Protein AF-A0A958E8I5-F1 (afdb_monomer)

Mean predicted aligned error: 12.16 Å

Solvent-accessible surface area (backbone atoms only — not comparable to full-atom values): 6144 Å² total; per-residue (Å²): 136,87,82,84,70,77,78,85,84,73,92,74,88,77,74,84,74,71,77,70,81,75,84,69,76,71,48,83,58,91,83,86,87,86,68,61,86,100,50,88,78,86,73,54,45,72,82,43,82,48,54,72,40,49,37,91,76,67,60,90,80,68,63,86,78,81,79,72,51,97,74,74,79,74,81,78,67,86,63,50,65,135

Sequence (82 aa):
MDDGRAQPQTNGDDTSDKYTYQNFAPVAVKDNYTTVEDQVLTVSVQNGVLKNDSDENNDAIFVKSHSQASNGAITIDRYGAV

Structure (mmCIF, N/CA/C/O backbone):
data_AF-A0A958E8I5-F1
#
_entry.id   AF-A0A958E8I5-F1
#
loop_
_atom_site.group_PDB
_atom_site.id
_atom_site.type_symbol
_atom_site.label_atom_id
_atom_site.label_alt_id
_atom_site.label_comp_id
_atom_site.label_asym_id
_atom_site.label_entity_id
_atom_site.label_seq_id
_atom_site.pdbx_PDB_ins_code
_atom_site.Cartn_x
_atom_site.Cartn_y
_atom_site.Cartn_z
_atom_site.occupancy
_atom_site.B_iso_or_equiv
_atom_site.auth_seq_id
_atom_site.auth_comp_id
_atom_site.auth_asym_id
_atom_site.auth_atom_id
_atom_site.pdbx_PDB_model_num
ATOM 1 N N . MET A 1 1 ? 54.665 12.119 -40.390 1.00 42.44 1 MET A N 1
ATOM 2 C CA . MET A 1 1 ? 53.716 13.119 -39.871 1.00 42.44 1 MET A CA 1
ATOM 3 C C . MET A 1 1 ? 52.374 12.424 -39.864 1.00 42.44 1 MET A C 1
ATOM 5 O O . MET A 1 1 ? 51.903 12.050 -40.926 1.00 42.44 1 MET A O 1
ATOM 9 N N . ASP A 1 2 ? 51.920 12.091 -38.663 1.00 52.75 2 ASP A N 1
ATOM 10 C CA . ASP A 1 2 ? 50.656 11.423 -38.354 1.00 52.75 2 ASP A CA 1
ATOM 11 C C . ASP A 1 2 ? 49.506 12.421 -38.575 1.00 52.75 2 ASP A C 1
ATOM 13 O O . ASP A 1 2 ? 49.565 13.532 -38.046 1.00 52.75 2 ASP A O 1
ATOM 17 N N . ASP A 1 3 ? 48.530 12.074 -39.418 1.00 57.53 3 ASP A N 1
ATOM 18 C CA . ASP A 1 3 ? 47.394 12.926 -39.789 1.00 57.53 3 ASP A CA 1
ATOM 19 C C . ASP A 1 3 ? 46.112 12.587 -39.009 1.00 57.53 3 ASP A C 1
ATOM 21 O O . ASP A 1 3 ? 45.014 12.819 -39.503 1.00 57.53 3 ASP A O 1
ATOM 25 N N . GLY A 1 4 ? 46.223 12.078 -37.776 1.00 49.44 4 GLY A N 1
ATOM 26 C CA . GLY A 1 4 ? 45.218 12.288 -36.726 1.00 49.44 4 GLY A CA 1
ATOM 27 C C . GLY A 1 4 ? 43.788 11.808 -37.011 1.00 49.44 4 GLY A C 1
ATOM 28 O O . GLY A 1 4 ? 42.851 12.277 -36.363 1.00 49.44 4 GLY A O 1
ATOM 29 N N . ARG A 1 5 ? 43.572 10.875 -37.944 1.00 56.59 5 ARG A N 1
ATOM 30 C CA . ARG A 1 5 ? 42.253 10.258 -38.133 1.00 56.59 5 ARG A CA 1
ATOM 31 C C . ARG A 1 5 ? 42.129 9.031 -37.237 1.00 56.59 5 ARG A C 1
ATOM 33 O O . ARG A 1 5 ? 42.634 7.958 -37.557 1.00 56.59 5 ARG A O 1
ATOM 40 N N . ALA A 1 6 ? 41.430 9.211 -36.114 1.00 47.88 6 ALA A N 1
ATOM 41 C CA . ALA A 1 6 ? 40.881 8.117 -35.321 1.00 47.88 6 ALA A CA 1
ATOM 42 C C . ALA A 1 6 ? 40.143 7.125 -36.241 1.00 47.88 6 ALA A C 1
ATOM 44 O O . ALA A 1 6 ? 39.476 7.524 -37.198 1.00 47.88 6 ALA A O 1
ATOM 45 N N . GLN A 1 7 ? 40.353 5.837 -35.984 1.00 55.66 7 GLN A N 1
ATOM 46 C CA . GLN A 1 7 ? 40.094 4.746 -36.918 1.00 55.66 7 GLN A CA 1
ATOM 47 C C . GLN A 1 7 ? 38.644 4.698 -37.435 1.00 55.66 7 GLN A C 1
ATOM 49 O O . GLN A 1 7 ? 37.706 4.983 -36.689 1.00 55.66 7 GLN A O 1
ATOM 54 N N . PRO A 1 8 ? 38.439 4.267 -38.691 1.00 46.03 8 PRO A N 1
ATOM 55 C CA . PRO A 1 8 ? 37.114 4.019 -39.224 1.00 46.03 8 PRO A CA 1
ATOM 56 C C . PRO A 1 8 ? 36.577 2.713 -38.629 1.00 46.03 8 PRO A C 1
ATOM 58 O O . PRO A 1 8 ? 36.998 1.628 -39.021 1.00 46.03 8 PRO A O 1
ATOM 61 N N . GLN A 1 9 ? 35.626 2.793 -37.701 1.00 52.34 9 GLN A N 1
ATOM 62 C CA . GLN A 1 9 ? 34.758 1.649 -37.423 1.00 52.34 9 GLN A CA 1
ATOM 63 C C . GLN A 1 9 ? 33.642 1.650 -38.473 1.00 52.34 9 GLN A C 1
ATOM 65 O O . GLN A 1 9 ? 32.585 2.244 -38.290 1.00 52.34 9 GLN A O 1
ATOM 70 N N . THR A 1 10 ? 33.916 1.052 -39.634 1.00 43.25 10 THR A N 1
ATOM 71 C CA . THR A 1 10 ? 32.900 0.809 -40.663 1.00 43.25 10 THR A CA 1
ATOM 72 C C . THR A 1 10 ? 32.097 -0.436 -40.306 1.00 43.25 10 THR A C 1
ATOM 74 O O . THR A 1 10 ? 32.596 -1.547 -40.447 1.00 43.25 10 THR A O 1
ATOM 77 N N . ASN A 1 11 ? 30.861 -0.212 -39.862 1.00 49.75 11 ASN A N 1
ATOM 78 C CA . ASN A 1 11 ? 29.647 -1.004 -40.081 1.00 49.75 11 ASN A CA 1
ATOM 79 C C . ASN A 1 11 ? 29.867 -2.451 -40.564 1.00 49.75 11 ASN A C 1
ATOM 81 O O . ASN A 1 11 ? 29.752 -2.744 -41.755 1.00 49.75 11 ASN A O 1
ATOM 85 N N . GLY A 1 12 ? 30.134 -3.356 -39.630 1.00 47.50 12 GLY A N 1
ATOM 86 C CA . GLY A 1 12 ? 30.207 -4.788 -39.884 1.00 47.50 12 GLY A CA 1
ATOM 87 C C . GLY A 1 12 ? 30.019 -5.523 -38.569 1.00 47.50 12 GLY A C 1
ATOM 88 O O . GLY A 1 12 ? 30.976 -5.651 -37.821 1.00 47.50 12 GLY A O 1
ATOM 89 N N . ASP A 1 13 ? 28.783 -5.949 -38.315 1.00 58.41 13 ASP A N 1
ATOM 90 C CA . ASP A 1 13 ? 28.336 -6.649 -37.105 1.00 58.41 13 ASP A CA 1
ATOM 91 C C . ASP A 1 13 ? 28.414 -5.825 -35.807 1.00 58.41 13 ASP A C 1
ATOM 93 O O . ASP A 1 13 ? 29.329 -5.952 -35.004 1.00 58.41 13 ASP A O 1
ATOM 97 N N . ASP A 1 14 ? 27.421 -4.962 -35.601 1.00 57.56 14 ASP A N 1
ATOM 98 C CA . ASP A 1 14 ? 27.007 -4.592 -34.248 1.00 57.56 14 ASP A CA 1
ATOM 99 C C . ASP A 1 14 ? 25.494 -4.750 -34.250 1.00 57.56 14 ASP A C 1
ATOM 101 O O . ASP A 1 14 ? 24.733 -3.858 -34.649 1.00 57.56 14 ASP A O 1
ATOM 105 N N . THR A 1 15 ? 25.065 -5.994 -34.035 1.00 47.66 15 THR A N 1
ATOM 106 C CA . THR A 1 15 ? 23.662 -6.325 -33.833 1.00 47.66 15 THR A CA 1
ATOM 107 C C . THR A 1 15 ? 23.084 -5.280 -32.910 1.00 47.66 15 THR A C 1
ATOM 109 O O . THR A 1 15 ? 23.635 -5.059 -31.849 1.00 47.66 15 THR A O 1
ATOM 112 N N . SER A 1 16 ? 22.047 -4.580 -33.369 1.00 51.12 16 SER A N 1
ATOM 113 C CA . SER A 1 16 ? 20.761 -4.412 -32.691 1.00 51.12 16 SER A CA 1
ATOM 114 C C . SER A 1 16 ? 20.724 -4.624 -31.165 1.00 51.12 16 SER A C 1
ATOM 116 O O . SER A 1 16 ? 19.727 -5.110 -30.637 1.00 51.12 16 SER A O 1
ATOM 118 N N . ASP A 1 17 ? 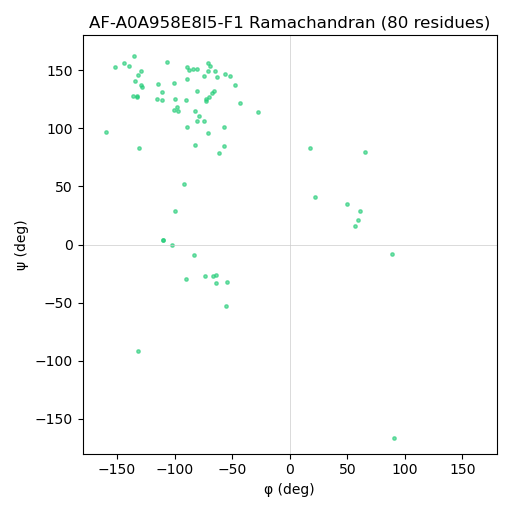21.716 -4.155 -30.429 1.00 54.12 17 ASP A N 1
ATOM 119 C CA . ASP A 1 17 ? 21.771 -4.187 -28.979 1.00 54.12 17 ASP A CA 1
ATOM 120 C C . ASP A 1 17 ? 21.175 -2.869 -28.516 1.00 54.12 17 ASP A C 1
ATOM 122 O O . ASP A 1 17 ? 21.702 -2.091 -27.722 1.00 54.12 17 ASP A O 1
ATOM 126 N N . LYS A 1 18 ? 19.978 -2.633 -29.052 1.00 53.12 18 LYS A N 1
ATOM 127 C CA . LYS A 1 18 ? 18.932 -1.916 -28.368 1.00 53.12 18 LYS A CA 1
ATOM 128 C C . LYS A 1 18 ? 18.732 -2.708 -27.074 1.00 53.12 18 LYS A C 1
ATOM 130 O O . LYS A 1 18 ? 17.875 -3.582 -27.002 1.00 53.12 18 LYS A O 1
ATOM 135 N N . TYR A 1 19 ? 19.544 -2.424 -26.057 1.00 54.44 19 TYR A N 1
ATOM 136 C CA . TYR A 1 19 ? 19.200 -2.678 -24.668 1.00 54.44 19 TYR A CA 1
ATOM 137 C C . TYR A 1 19 ? 17.955 -1.831 -24.415 1.00 54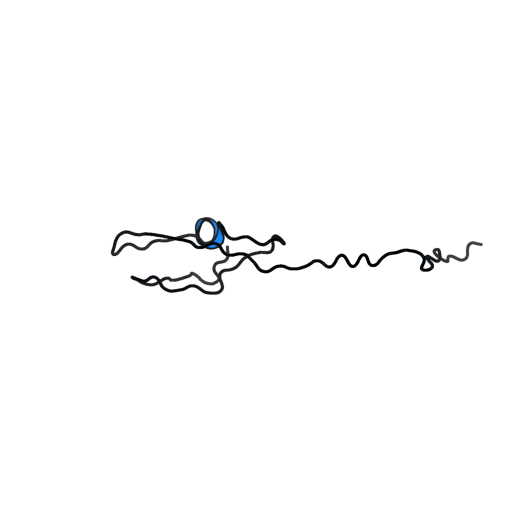.44 19 TYR A C 1
ATOM 139 O O . TYR A 1 19 ? 18.017 -0.699 -23.939 1.00 54.44 19 TYR A O 1
ATOM 147 N N . THR A 1 20 ? 16.803 -2.324 -24.867 1.00 72.25 20 THR A N 1
ATOM 148 C CA . THR A 1 20 ? 15.522 -1.722 -24.561 1.00 72.25 20 THR A CA 1
ATOM 149 C C . THR A 1 20 ? 15.317 -2.018 -23.096 1.00 72.25 20 THR A C 1
ATOM 151 O O . THR A 1 20 ? 14.910 -3.119 -22.733 1.00 72.25 20 THR A O 1
ATOM 154 N N . TYR A 1 21 ? 15.674 -1.055 -22.251 1.00 79.69 21 TYR A N 1
ATOM 155 C CA . TYR A 1 21 ? 15.212 -1.045 -20.880 1.00 79.69 21 TYR A CA 1
ATOM 156 C C . TYR A 1 21 ? 13.687 -1.046 -20.934 1.00 79.69 21 TYR A C 1
ATOM 158 O O . TYR A 1 21 ? 13.058 -0.043 -21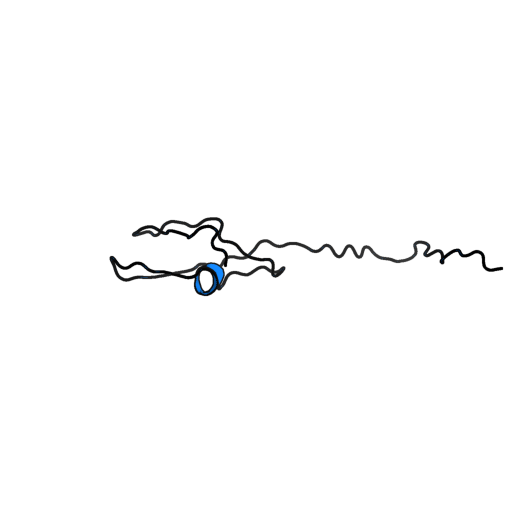.284 1.00 79.69 21 TYR A O 1
ATOM 166 N N . GLN A 1 22 ? 13.105 -2.219 -20.712 1.00 90.56 22 GLN A N 1
ATOM 167 C CA . GLN A 1 22 ? 11.670 -2.375 -20.661 1.00 90.56 22 GLN A CA 1
ATOM 168 C C . GLN A 1 22 ? 11.245 -1.974 -19.260 1.00 90.56 22 GLN A C 1
ATOM 170 O O . GLN A 1 22 ? 11.635 -2.614 -18.289 1.00 90.56 22 GLN A O 1
ATOM 175 N N . ASN A 1 23 ? 10.475 -0.895 -19.179 1.00 89.81 23 ASN A N 1
ATOM 176 C CA . ASN A 1 23 ? 9.804 -0.528 -17.949 1.00 89.81 23 ASN A CA 1
ATOM 177 C C . ASN A 1 23 ? 8.529 -1.367 -17.802 1.00 89.81 23 ASN A C 1
ATOM 179 O O . ASN A 1 23 ? 7.741 -1.468 -18.754 1.00 89.81 23 ASN A O 1
ATOM 183 N N . PHE A 1 24 ? 8.335 -1.945 -16.628 1.00 94.69 24 PHE A N 1
ATOM 184 C CA . PH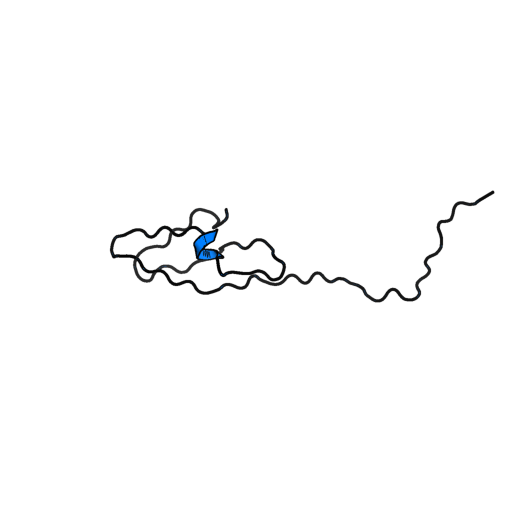E A 1 24 ? 7.170 -2.710 -16.223 1.00 94.69 24 PHE A CA 1
ATOM 185 C C . PHE A 1 24 ? 6.342 -1.883 -15.235 1.00 94.69 24 PHE A C 1
ATOM 187 O O . PHE A 1 24 ? 6.805 -0.912 -14.650 1.00 94.69 24 PHE A O 1
ATOM 194 N N . ALA A 1 25 ? 5.054 -2.201 -15.123 1.00 92.94 25 ALA A N 1
ATOM 195 C CA . ALA A 1 25 ? 4.214 -1.568 -14.114 1.00 92.94 25 ALA A CA 1
ATOM 196 C C . ALA A 1 25 ? 4.439 -2.252 -12.754 1.00 92.94 25 ALA A C 1
ATOM 198 O O . ALA A 1 25 ? 4.675 -3.464 -12.737 1.00 92.94 25 ALA A O 1
ATOM 199 N N . PRO A 1 26 ? 4.267 -1.537 -11.629 1.00 94.62 26 PRO A N 1
ATOM 200 C CA . PRO A 1 26 ? 4.342 -2.154 -10.315 1.00 94.62 26 PRO A CA 1
ATOM 201 C C . PRO A 1 26 ? 3.229 -3.191 -10.138 1.00 94.62 26 PRO A C 1
ATOM 203 O O . PRO A 1 26 ? 2.092 -3.013 -10.592 1.00 94.62 26 PRO A O 1
ATOM 206 N N . VAL A 1 27 ? 3.557 -4.267 -9.435 1.00 95.06 27 VAL A N 1
ATOM 207 C CA . VAL A 1 27 ? 2.650 -5.352 -9.076 1.00 95.06 27 VAL A CA 1
ATOM 208 C C . VAL A 1 27 ? 2.206 -5.159 -7.633 1.00 95.06 27 VAL A C 1
ATOM 210 O O . VAL A 1 27 ? 3.017 -5.249 -6.710 1.00 95.06 27 VAL A O 1
ATOM 213 N N . ALA A 1 28 ? 0.906 -4.919 -7.456 1.00 93.12 28 ALA A N 1
ATOM 214 C CA . ALA A 1 28 ? 0.291 -4.759 -6.145 1.00 93.12 28 ALA A CA 1
ATOM 215 C C . ALA A 1 28 ? -0.193 -6.099 -5.571 1.00 93.12 28 ALA A C 1
ATOM 217 O O . ALA A 1 28 ? -0.767 -6.925 -6.292 1.00 93.12 28 ALA A O 1
ATOM 218 N N . VAL A 1 29 ? -0.043 -6.285 -4.263 1.00 94.12 29 VAL A N 1
ATOM 219 C CA . VAL A 1 29 ? -0.552 -7.441 -3.522 1.00 94.12 29 VAL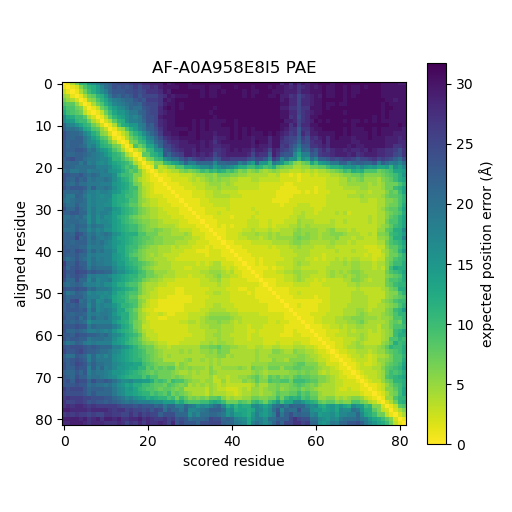 A CA 1
ATOM 220 C C . VAL A 1 29 ? -1.622 -6.989 -2.531 1.00 94.12 29 VAL A C 1
ATOM 222 O O . VAL A 1 29 ? -1.529 -5.954 -1.884 1.00 94.12 29 VAL A O 1
ATOM 225 N N . LYS A 1 30 ? -2.709 -7.765 -2.427 1.00 90.94 30 LYS A N 1
ATOM 226 C CA . LYS A 1 30 ? -3.846 -7.380 -1.586 1.00 90.94 30 LYS A CA 1
ATOM 227 C C . LYS A 1 30 ? -3.493 -7.457 -0.102 1.00 90.94 30 LYS A C 1
ATOM 229 O O . LYS A 1 30 ? -3.198 -8.534 0.417 1.00 90.94 30 LYS A O 1
ATOM 234 N N . ASP A 1 31 ? -3.730 -6.354 0.589 1.00 89.06 31 ASP A N 1
ATOM 235 C CA . ASP A 1 31 ? -3.680 -6.295 2.041 1.00 89.06 31 ASP A CA 1
ATOM 236 C C . ASP A 1 31 ? -5.013 -6.615 2.716 1.00 89.06 31 ASP A C 1
ATOM 238 O O . ASP A 1 31 ? -6.100 -6.369 2.183 1.00 89.06 31 ASP A O 1
ATOM 242 N N . ASN A 1 32 ? -4.924 -7.127 3.945 1.00 90.00 32 ASN A N 1
ATOM 243 C CA . ASN A 1 32 ? -6.065 -7.290 4.837 1.00 90.00 32 ASN A CA 1
ATOM 244 C C . ASN A 1 32 ? -5.668 -6.838 6.244 1.00 90.00 32 ASN A C 1
ATOM 246 O O . ASN A 1 32 ? -4.679 -7.314 6.798 1.00 90.00 32 ASN A O 1
ATOM 250 N N . TYR A 1 33 ? -6.472 -5.952 6.824 1.00 88.81 33 TYR A N 1
ATOM 251 C CA . TYR A 1 33 ? -6.266 -5.418 8.164 1.00 88.81 33 TYR A CA 1
ATOM 252 C C . TYR A 1 33 ? -7.552 -5.541 8.980 1.00 88.81 33 TYR A C 1
ATOM 254 O O . TYR A 1 33 ? -8.655 -5.455 8.442 1.00 88.81 33 TYR A O 1
ATOM 262 N N . THR A 1 34 ? -7.406 -5.711 10.291 1.00 90.31 34 THR A N 1
ATOM 263 C CA . THR A 1 34 ? -8.512 -5.703 11.253 1.00 90.31 34 THR A CA 1
ATOM 264 C C . THR A 1 34 ? -8.155 -4.798 12.416 1.00 90.31 34 THR A C 1
ATOM 266 O O . THR A 1 34 ? -6.998 -4.749 12.831 1.00 90.31 34 THR A O 1
ATOM 269 N N . THR A 1 35 ? -9.152 -4.129 12.974 1.00 90.44 35 THR A N 1
ATOM 270 C CA . THR A 1 35 ? -9.023 -3.349 14.203 1.00 90.44 35 THR A CA 1
ATOM 271 C C . THR A 1 35 ? -10.209 -3.647 15.108 1.00 90.44 35 THR A C 1
ATOM 273 O O . THR A 1 35 ? -11.218 -4.195 14.655 1.00 90.44 35 THR A O 1
ATOM 276 N N . VAL A 1 36 ? -10.072 -3.319 16.387 1.00 93.25 36 VAL A N 1
ATOM 277 C CA . VAL A 1 36 ? -11.208 -3.319 17.311 1.00 93.25 36 VAL A CA 1
ATOM 278 C C . VAL A 1 36 ? -12.120 -2.149 16.944 1.00 93.25 36 VAL A C 1
ATOM 280 O O . VAL A 1 36 ? -11.653 -1.129 16.433 1.00 93.25 36 VAL A O 1
ATOM 283 N N . GLU A 1 37 ? -13.421 -2.304 17.174 1.00 89.62 37 GLU A N 1
ATOM 284 C CA . GLU A 1 37 ? -14.383 -1.220 16.978 1.00 89.62 37 GLU A CA 1
ATOM 285 C C . GLU A 1 37 ? -13.957 0.058 17.712 1.00 89.62 37 GLU A C 1
ATOM 287 O O . GLU A 1 37 ? -13.320 0.009 18.767 1.00 89.62 37 GLU A O 1
ATOM 292 N N . ASP A 1 38 ? -14.257 1.199 17.090 1.00 89.31 38 ASP A N 1
ATOM 293 C CA . ASP A 1 38 ? -13.938 2.541 17.586 1.00 89.31 38 ASP A CA 1
ATOM 294 C C . ASP A 1 38 ? -12.446 2.808 17.868 1.00 89.31 38 ASP A C 1
ATOM 296 O O . ASP A 1 38 ? -12.099 3.801 18.508 1.00 89.31 38 ASP A O 1
ATOM 300 N N . GLN A 1 39 ? -11.542 1.965 17.351 1.00 88.81 39 GLN A N 1
ATOM 301 C CA . GLN A 1 39 ? -10.095 2.158 17.445 1.00 88.81 39 GLN A CA 1
ATOM 302 C C . GLN A 1 39 ? -9.469 2.491 16.094 1.00 88.81 39 GLN A C 1
ATOM 304 O O . GLN A 1 39 ? -9.658 1.788 15.097 1.00 88.81 39 GLN A O 1
ATOM 309 N N . VAL A 1 40 ? -8.650 3.544 16.082 1.00 88.25 40 VAL A N 1
ATOM 310 C CA . VAL A 1 40 ? -7.872 3.939 14.904 1.00 88.25 40 VAL A CA 1
ATOM 311 C C . VAL A 1 40 ? -6.727 2.951 14.693 1.00 88.25 40 VAL A C 1
ATOM 313 O O . VAL A 1 40 ? -5.896 2.750 15.579 1.00 88.25 40 VAL A O 1
ATOM 316 N N . LEU A 1 41 ? -6.651 2.378 13.493 1.00 89.69 41 LEU A N 1
ATOM 317 C CA . LEU A 1 41 ? -5.505 1.595 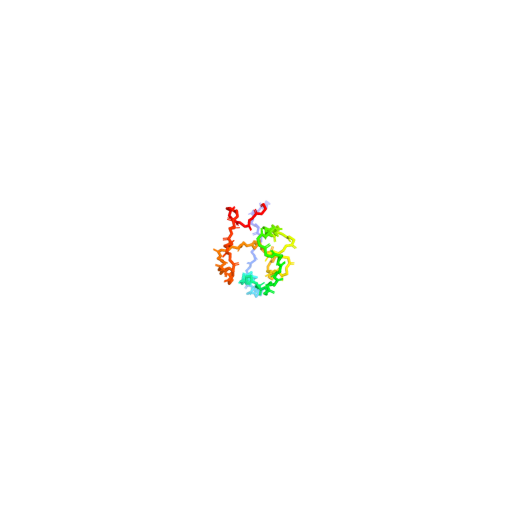13.047 1.00 89.69 41 LEU A CA 1
ATOM 318 C C . LEU A 1 41 ? -4.576 2.470 12.203 1.00 89.69 41 LEU A C 1
ATOM 320 O O . LEU A 1 41 ? -4.938 2.885 11.104 1.00 89.69 41 LEU A O 1
ATOM 324 N N . THR A 1 42 ? -3.362 2.698 12.698 1.00 89.62 42 THR A N 1
ATOM 325 C CA . THR A 1 42 ? -2.307 3.384 11.944 1.00 89.62 42 THR A CA 1
ATOM 326 C C . THR A 1 42 ? -1.371 2.355 11.326 1.00 89.62 42 THR A C 1
ATOM 328 O O . THR A 1 42 ? -0.703 1.608 12.040 1.00 89.62 42 THR A O 1
ATOM 331 N N . VAL A 1 43 ? -1.298 2.339 9.997 1.00 88.44 43 VAL A N 1
ATOM 332 C CA . VAL A 1 43 ? -0.393 1.478 9.229 1.00 88.44 43 VAL A CA 1
ATOM 333 C C . VAL A 1 43 ? 0.599 2.368 8.497 1.00 88.44 43 VAL A C 1
ATOM 335 O O . VAL A 1 43 ? 0.190 3.262 7.761 1.00 88.44 43 VAL A O 1
ATOM 338 N N . SER A 1 44 ? 1.901 2.143 8.688 1.00 87.50 44 SER A N 1
ATOM 339 C CA . SER A 1 44 ? 2.894 2.862 7.889 1.00 87.50 44 SER A CA 1
ATOM 340 C C . SER A 1 44 ? 2.932 2.306 6.469 1.00 87.50 44 SER A C 1
ATOM 342 O O . SER A 1 44 ? 2.791 1.102 6.254 1.00 87.50 44 SER A O 1
ATOM 344 N N . VAL A 1 45 ? 3.171 3.181 5.497 1.00 84.44 45 VAL A N 1
ATOM 345 C CA . VAL A 1 45 ? 3.243 2.811 4.078 1.00 84.44 45 VAL A CA 1
ATOM 346 C C . VAL A 1 45 ? 4.278 1.705 3.850 1.00 84.44 45 VAL A C 1
ATOM 348 O O . VAL A 1 45 ? 3.953 0.658 3.303 1.00 84.44 45 VAL A O 1
ATOM 351 N N . GLN A 1 46 ? 5.513 1.897 4.320 1.00 83.00 46 GLN A N 1
ATOM 352 C CA . GLN A 1 46 ? 6.623 1.001 3.984 1.00 83.00 46 GLN A CA 1
ATOM 353 C C . GLN A 1 46 ? 6.565 -0.366 4.684 1.00 83.00 46 GLN A C 1
ATOM 355 O O . GLN A 1 46 ? 7.062 -1.350 4.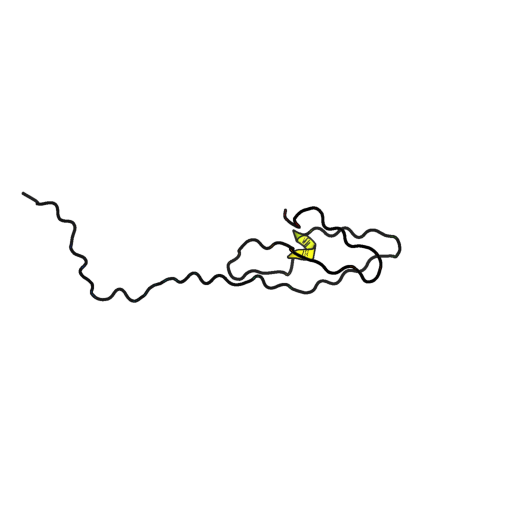146 1.00 83.00 46 GLN A O 1
ATOM 360 N N . ASN A 1 47 ? 5.943 -0.450 5.866 1.00 86.38 47 ASN A N 1
ATOM 361 C CA . ASN A 1 47 ? 5.814 -1.714 6.606 1.00 86.38 47 ASN A CA 1
ATOM 362 C C . ASN A 1 47 ? 4.421 -2.346 6.487 1.00 86.38 47 ASN A C 1
ATOM 364 O O . ASN A 1 47 ? 4.186 -3.404 7.075 1.00 86.38 47 ASN A O 1
ATOM 368 N N . GLY A 1 48 ? 3.511 -1.707 5.755 1.00 90.31 48 GLY A N 1
ATOM 369 C CA . GLY A 1 48 ? 2.161 -2.187 5.505 1.00 90.31 48 GLY A CA 1
ATOM 370 C C . GLY A 1 48 ? 1.836 -2.085 4.029 1.00 90.31 48 GLY A C 1
ATOM 371 O O . GLY A 1 48 ? 2.175 -2.999 3.291 1.00 90.31 48 GLY A O 1
ATOM 372 N N . VAL A 1 49 ? 1.249 -0.957 3.621 1.00 89.06 49 VAL A N 1
ATOM 373 C CA . VAL A 1 49 ? 0.598 -0.785 2.309 1.00 89.06 49 VAL A CA 1
ATOM 374 C C . VAL A 1 49 ? 1.485 -1.121 1.105 1.00 89.06 49 VAL A C 1
ATOM 376 O O . VAL A 1 49 ? 0.966 -1.577 0.102 1.00 89.06 49 VAL A O 1
ATOM 379 N N . LEU A 1 50 ? 2.802 -0.904 1.188 1.00 92.25 50 LEU A N 1
ATOM 380 C CA . LEU A 1 50 ? 3.752 -1.221 0.111 1.00 92.25 50 LEU A CA 1
ATOM 381 C C . LEU A 1 50 ? 4.675 -2.403 0.435 1.00 92.25 50 LEU A C 1
ATOM 383 O O . LEU A 1 50 ? 5.593 -2.697 -0.326 1.00 92.25 50 LEU A O 1
ATOM 387 N N . LYS A 1 51 ? 4.504 -3.069 1.581 1.00 93.88 51 LYS A N 1
ATOM 388 C CA . LYS A 1 51 ? 5.479 -4.053 2.084 1.00 93.88 51 LYS A CA 1
ATOM 389 C C . LYS A 1 51 ? 5.621 -5.276 1.172 1.00 93.88 51 LYS A C 1
ATOM 391 O O . LYS A 1 51 ? 6.680 -5.899 1.138 1.00 93.88 51 LYS A O 1
ATOM 396 N N . ASN A 1 52 ? 4.531 -5.669 0.528 1.00 94.88 52 ASN A N 1
ATOM 397 C CA . ASN A 1 52 ? 4.407 -6.833 -0.349 1.00 94.88 52 ASN A CA 1
ATOM 398 C C . ASN A 1 52 ? 4.238 -6.444 -1.826 1.00 94.88 52 ASN A C 1
ATOM 400 O O . ASN A 1 52 ? 4.078 -7.336 -2.658 1.00 94.88 52 ASN A O 1
ATOM 404 N N . ASP A 1 53 ? 4.304 -5.153 -2.140 1.00 95.06 53 ASP A N 1
ATOM 405 C CA . ASP A 1 53 ? 4.283 -4.653 -3.507 1.00 95.06 53 ASP A CA 1
ATOM 406 C C . ASP A 1 53 ? 5.691 -4.709 -4.104 1.00 95.06 53 ASP A C 1
ATOM 408 O O . ASP A 1 53 ? 6.699 -4.623 -3.397 1.00 95.06 53 ASP A O 1
ATOM 412 N N . SER A 1 54 ? 5.774 -4.877 -5.422 1.00 95.56 54 SER A N 1
ATOM 413 C CA . SER A 1 54 ? 7.059 -5.005 -6.111 1.00 95.56 54 SER A CA 1
ATOM 414 C C . SER A 1 54 ? 7.041 -4.349 -7.478 1.00 95.56 54 SER A C 1
ATOM 416 O O . SER A 1 54 ? 5.992 -4.184 -8.096 1.00 95.56 54 SER A O 1
ATOM 418 N N . ASP A 1 55 ? 8.223 -3.981 -7.941 1.00 96.12 55 ASP A N 1
ATOM 419 C CA . ASP A 1 55 ? 8.452 -3.448 -9.269 1.00 96.12 55 ASP A CA 1
ATOM 420 C C . ASP A 1 55 ? 9.659 -4.182 -9.857 1.00 96.12 55 ASP A C 1
ATOM 422 O O . ASP A 1 55 ? 10.697 -4.297 -9.203 1.00 96.12 55 ASP A O 1
ATOM 426 N N . GLU A 1 56 ? 9.513 -4.742 -11.059 1.00 96.31 56 GLU A N 1
ATOM 427 C CA . GLU A 1 56 ? 10.554 -5.581 -11.675 1.00 96.31 56 GLU A CA 1
ATOM 428 C C . GLU A 1 56 ? 11.810 -4.777 -12.026 1.00 96.31 56 GLU A C 1
ATOM 430 O O . GLU A 1 56 ? 12.922 -5.309 -12.050 1.00 96.31 56 GLU A O 1
ATOM 435 N N . ASN A 1 57 ? 11.633 -3.482 -12.264 1.00 94.56 57 ASN A N 1
ATOM 436 C CA . ASN A 1 57 ? 12.702 -2.541 -12.528 1.00 94.56 57 ASN A CA 1
ATOM 437 C C . ASN A 1 57 ? 13.347 -2.008 -11.239 1.00 94.56 57 ASN A C 1
ATOM 439 O O . ASN A 1 57 ? 14.425 -1.416 -11.297 1.00 94.56 57 ASN A O 1
ATOM 443 N N . ASN A 1 58 ? 12.758 -2.306 -10.076 1.00 92.00 58 ASN A N 1
ATOM 444 C CA . ASN A 1 58 ? 13.081 -1.732 -8.769 1.00 92.00 58 ASN A CA 1
ATOM 445 C C . ASN A 1 58 ? 12.876 -0.210 -8.718 1.00 92.00 58 ASN A C 1
ATOM 447 O O . ASN A 1 58 ? 13.546 0.485 -7.946 1.00 92.00 58 ASN A O 1
ATOM 451 N N . ASP A 1 59 ? 11.950 0.307 -9.526 1.00 93.31 59 ASP A N 1
ATOM 452 C CA . ASP A 1 59 ? 11.538 1.701 -9.458 1.00 93.31 59 ASP A CA 1
ATOM 453 C C . ASP A 1 59 ? 10.725 1.962 -8.174 1.00 93.31 59 ASP A C 1
ATOM 455 O O . ASP A 1 59 ? 10.129 1.066 -7.569 1.00 93.31 59 ASP A O 1
ATOM 459 N N . ALA A 1 60 ? 10.704 3.218 -7.718 1.00 91.56 60 ALA A N 1
ATOM 460 C CA . ALA A 1 60 ? 9.949 3.595 -6.526 1.00 91.56 60 ALA A CA 1
ATOM 461 C C . ALA A 1 60 ? 8.431 3.444 -6.747 1.00 91.56 60 ALA A C 1
ATOM 463 O O . ALA A 1 60 ? 7.873 3.961 -7.718 1.00 91.56 60 ALA A O 1
ATOM 464 N N . ILE A 1 61 ? 7.753 2.796 -5.796 1.00 91.69 61 ILE A N 1
ATOM 465 C CA . ILE A 1 61 ? 6.311 2.525 -5.841 1.00 91.69 61 ILE A CA 1
ATOM 466 C C . ILE A 1 61 ? 5.566 3.537 -4.965 1.00 91.69 61 ILE A C 1
ATOM 468 O O . ILE A 1 61 ? 6.006 3.866 -3.865 1.00 91.69 61 ILE A O 1
ATOM 472 N N . PHE A 1 62 ? 4.418 4.020 -5.450 1.00 88.19 62 PHE A N 1
ATOM 473 C CA . PHE A 1 62 ? 3.584 5.008 -4.761 1.00 88.19 62 PHE A CA 1
ATOM 474 C C . PHE A 1 62 ? 2.108 4.610 -4.788 1.00 88.19 62 PHE A C 1
ATOM 476 O O . PHE A 1 62 ? 1.581 4.197 -5.825 1.00 88.19 62 PHE A O 1
ATOM 483 N N . VAL A 1 63 ? 1.401 4.840 -3.679 1.00 86.50 63 VAL A N 1
ATOM 484 C CA . VAL A 1 63 ? -0.050 4.623 -3.593 1.00 86.50 63 VAL A CA 1
ATOM 485 C C . VAL A 1 63 ? -0.790 5.791 -4.245 1.00 86.50 63 VAL A C 1
ATOM 487 O O . VAL A 1 63 ? -0.824 6.898 -3.712 1.00 86.50 63 VAL A O 1
ATOM 490 N N . LYS A 1 64 ? -1.428 5.553 -5.397 1.00 82.88 64 LYS A N 1
ATOM 491 C CA . LYS A 1 64 ? -2.228 6.586 -6.089 1.00 82.88 64 LYS A CA 1
ATOM 492 C C . LYS A 1 64 ? -3.696 6.617 -5.677 1.00 82.88 64 LYS A C 1
ATOM 494 O O . LYS A 1 64 ? -4.328 7.668 -5.742 1.00 82.88 64 LYS A O 1
ATOM 499 N N . SER A 1 65 ? -4.256 5.477 -5.290 1.00 83.62 65 SER A N 1
ATOM 500 C CA . SER A 1 65 ? -5.675 5.350 -4.960 1.00 83.62 65 SER A CA 1
ATOM 501 C C . SER A 1 65 ? -5.904 4.235 -3.954 1.00 83.62 65 SER A C 1
ATOM 503 O O . SER A 1 65 ? -5.167 3.255 -3.936 1.00 83.62 65 SER A O 1
ATOM 505 N N . HIS A 1 66 ? -6.967 4.365 -3.171 1.00 82.25 66 HIS A N 1
ATOM 506 C CA . HIS A 1 66 ? -7.421 3.368 -2.211 1.00 82.25 66 HIS A CA 1
ATOM 507 C C . HIS A 1 66 ? -8.948 3.284 -2.251 1.00 82.25 66 HIS A C 1
ATOM 509 O O . HIS A 1 66 ? -9.629 4.256 -2.588 1.00 82.25 66 HIS A O 1
ATOM 515 N N . SER A 1 67 ? -9.494 2.125 -1.895 1.00 84.69 67 SER A N 1
ATOM 516 C CA . SER A 1 67 ? -10.915 1.983 -1.581 1.00 84.69 67 SER A CA 1
ATOM 517 C C . SER A 1 67 ? -11.155 2.295 -0.110 1.00 84.69 67 SER A C 1
ATOM 519 O O . SER A 1 67 ? -10.290 2.035 0.721 1.00 84.69 67 SER A O 1
ATOM 521 N N . GLN A 1 68 ? -12.337 2.799 0.230 1.00 85.81 68 GLN A N 1
ATOM 522 C CA . GLN A 1 68 ? -12.713 2.986 1.630 1.00 85.81 68 GLN A CA 1
ATOM 523 C C . GLN A 1 68 ? -12.922 1.646 2.345 1.00 85.81 68 GLN A C 1
ATOM 525 O O . GLN A 1 68 ? -13.254 0.634 1.721 1.00 85.81 68 GLN A O 1
ATOM 530 N N . ALA A 1 69 ? -12.729 1.656 3.665 1.00 85.06 69 ALA A N 1
ATOM 531 C CA . ALA A 1 69 ? -13.083 0.529 4.514 1.00 85.06 69 ALA A CA 1
ATOM 532 C C . ALA A 1 69 ? -14.607 0.325 4.502 1.00 85.06 69 ALA A C 1
ATOM 534 O O . ALA A 1 69 ? -15.369 1.282 4.378 1.00 85.06 69 ALA A O 1
ATOM 535 N N . SER A 1 70 ? -15.068 -0.919 4.664 1.00 87.12 70 SER A N 1
ATOM 536 C CA . SER A 1 70 ? -16.510 -1.194 4.777 1.00 87.12 70 SER A CA 1
ATOM 537 C C . SER A 1 70 ? -17.130 -0.556 6.024 1.00 87.12 70 SER A C 1
ATOM 539 O O . SER A 1 70 ? -18.317 -0.253 6.017 1.00 87.12 70 SER A O 1
ATOM 541 N N . ASN A 1 71 ? -16.321 -0.335 7.068 1.00 84.69 71 ASN A N 1
ATOM 542 C CA . ASN A 1 71 ? -16.686 0.383 8.284 1.00 84.69 71 ASN A CA 1
ATOM 543 C C . ASN A 1 71 ? -15.576 1.395 8.610 1.00 84.69 71 ASN A C 1
ATOM 545 O O . ASN A 1 71 ? -14.410 1.011 8.703 1.00 84.69 71 ASN A O 1
ATOM 549 N N . GLY A 1 72 ? -15.933 2.668 8.791 1.00 83.06 72 GLY A N 1
ATOM 550 C CA . GLY A 1 72 ? -14.980 3.754 9.052 1.00 83.06 72 GLY A CA 1
ATOM 551 C C . GLY A 1 72 ? -14.462 4.445 7.785 1.00 83.06 72 GLY A C 1
ATOM 552 O O . GLY A 1 72 ? -15.026 4.292 6.705 1.00 83.06 72 GLY A O 1
ATOM 553 N N . ALA A 1 73 ? -13.400 5.240 7.931 1.00 84.00 73 ALA A N 1
ATOM 554 C CA . ALA A 1 73 ? -12.782 5.985 6.837 1.00 84.00 73 ALA A CA 1
ATOM 555 C C . ALA A 1 73 ? -11.270 5.750 6.807 1.00 84.00 73 ALA A C 1
ATOM 557 O O . ALA A 1 73 ? -10.606 5.776 7.843 1.00 84.00 73 ALA A O 1
ATOM 558 N N . ILE A 1 74 ? -10.723 5.563 5.608 1.00 83.50 74 ILE A N 1
ATOM 559 C CA . ILE A 1 74 ? -9.282 5.545 5.374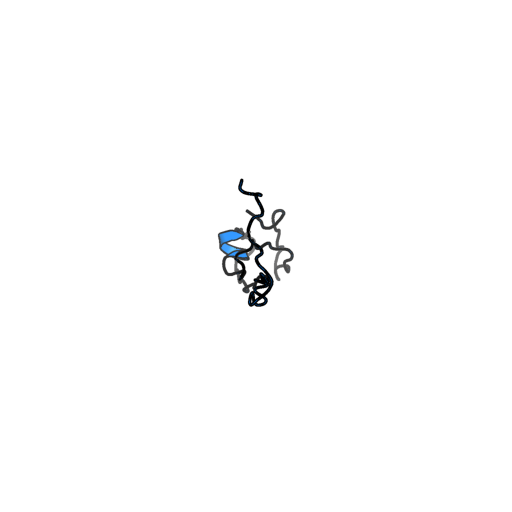 1.00 83.50 74 ILE A CA 1
ATOM 560 C C . ILE A 1 74 ? -8.840 6.969 5.067 1.00 83.50 74 ILE A C 1
ATOM 562 O O . ILE A 1 74 ? -9.349 7.604 4.141 1.00 83.50 74 ILE A O 1
ATOM 566 N N . THR A 1 75 ? -7.871 7.450 5.840 1.00 82.06 75 THR A N 1
ATOM 567 C CA . THR A 1 75 ? -7.127 8.674 5.541 1.00 82.06 75 THR A CA 1
ATOM 568 C C . THR A 1 75 ? -5.703 8.279 5.188 1.00 82.06 75 THR A C 1
ATOM 570 O O . THR A 1 75 ? -5.047 7.611 5.982 1.00 82.06 75 THR A O 1
ATOM 573 N N . ILE A 1 76 ? -5.229 8.689 4.013 1.00 75.19 76 ILE A N 1
ATOM 574 C CA . ILE A 1 76 ? -3.815 8.584 3.641 1.00 75.19 76 ILE A CA 1
ATOM 575 C C . ILE A 1 76 ? -3.185 9.955 3.856 1.00 75.19 76 ILE A C 1
ATOM 577 O O . ILE A 1 76 ? -3.674 10.957 3.326 1.00 75.19 76 ILE A O 1
ATOM 581 N N . ASP A 1 77 ? -2.112 10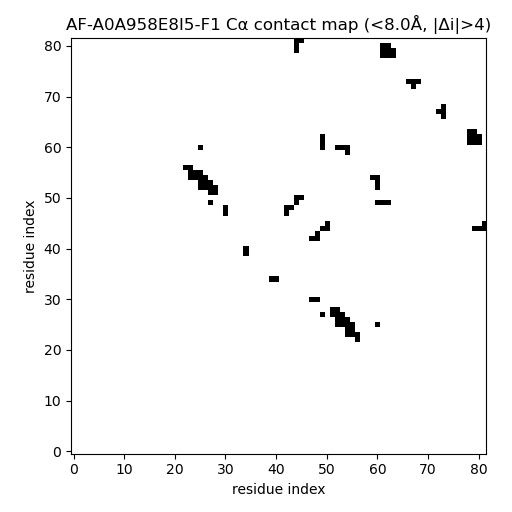.015 4.636 1.00 70.25 77 ASP A N 1
ATOM 582 C CA . ASP A 1 77 ? -1.292 11.210 4.715 1.00 70.25 77 ASP A CA 1
ATOM 583 C C . ASP A 1 77 ? -0.571 11.428 3.376 1.00 70.25 77 ASP A C 1
ATOM 585 O O . ASP A 1 77 ? -0.039 10.516 2.746 1.00 70.25 77 ASP A O 1
ATOM 589 N N . ARG A 1 78 ? -0.679 12.666 2.885 1.00 54.62 78 ARG A N 1
ATOM 590 C CA . ARG A 1 78 ? -0.238 13.146 1.567 1.00 54.62 78 ARG A CA 1
ATOM 591 C C . ARG A 1 78 ? 0.940 12.353 0.976 1.00 54.62 78 ARG A C 1
ATOM 593 O O . ARG A 1 78 ? 2.064 12.444 1.452 1.00 54.62 78 ARG A O 1
ATOM 600 N N . TYR A 1 79 ? 0.637 11.676 -0.129 1.00 54.38 79 TYR A N 1
ATOM 601 C CA . TYR A 1 79 ? 1.537 10.993 -1.065 1.00 54.38 79 TYR A CA 1
ATOM 602 C C . TYR A 1 79 ? 1.898 9.540 -0.799 1.00 54.38 79 TYR A C 1
ATOM 604 O O . TYR A 1 79 ? 2.458 8.941 -1.714 1.00 54.38 79 TYR A O 1
ATOM 612 N N . GLY A 1 80 ? 1.545 8.943 0.346 1.00 51.31 80 GLY A N 1
ATOM 613 C CA . GLY A 1 80 ? 1.856 7.525 0.568 1.00 51.31 80 GLY A CA 1
ATOM 614 C C . GLY A 1 80 ? 3.327 7.203 0.258 1.00 51.31 80 GLY A C 1
ATOM 615 O O . GLY A 1 80 ? 3.620 6.161 -0.319 1.00 51.31 80 GLY A O 1
ATOM 616 N N . ALA A 1 81 ? 4.214 8.158 0.541 1.00 42.53 81 ALA A N 1
ATOM 617 C CA . ALA A 1 81 ? 5.631 8.155 0.224 1.00 42.53 81 ALA A CA 1
ATOM 618 C C . ALA A 1 81 ? 6.386 8.468 1.513 1.00 42.53 81 ALA A C 1
ATOM 620 O O . ALA A 1 81 ? 5.975 9.358 2.262 1.00 42.53 81 ALA A O 1
ATOM 621 N N . VAL A 1 82 ? 7.457 7.720 1.761 1.00 42.78 82 VAL A N 1
ATOM 622 C CA . VAL A 1 82 ? 8.481 8.086 2.749 1.00 42.78 82 VAL A CA 1
ATOM 623 C C . VAL A 1 82 ? 9.283 9.290 2.274 1.00 42.78 82 VAL A C 1
ATOM 625 O O . VAL A 1 82 ? 9.543 9.380 1.053 1.00 42.78 82 VAL A O 1
#

pLDDT: mean 77.48, std 17.89, range [42.44, 96.31]

Radius of gyration: 25.13 Å; Cα contacts (8 Å, |Δi|>4): 53; chains: 1; bounding box: 70×21×58 Å

Secondary structure (DSSP, 8-state):
----------SS--------------B---------TT------TTTTTTTT-B-TT-PPP-----PPPSSS-----TTS--

Foldseek 3Di:
DDPDDDDDPPDDDDPDPPVVPDFDDKDFDDDDDDDDPPDDDDDQLCVGRCVPIDTPSRDDDWDPDDDADPPDGDDDDPTSHD